Protein AF-T1CJS5-F1 (afdb_monomer_lite)

Structure (mmCIF, N/CA/C/O backbone):
data_AF-T1CJS5-F1
#
_entry.id   AF-T1CJS5-F1
#
loop_
_atom_site.group_PDB
_atom_site.id
_atom_site.type_symbol
_atom_site.label_atom_id
_atom_site.label_alt_id
_atom_site.label_comp_id
_atom_site.label_asym_id
_atom_site.label_entity_id
_atom_site.label_seq_id
_atom_site.pdbx_PDB_ins_code
_atom_site.Cartn_x
_atom_site.Cartn_y
_atom_site.Cartn_z
_atom_site.occupancy
_atom_site.B_iso_or_equiv
_atom_site.auth_seq_id
_atom_site.auth_comp_id
_atom_site.auth_asym_id
_atom_site.auth_atom_id
_atom_site.pdbx_PDB_model_num
ATOM 1 N N . ALA A 1 1 ? -8.403 -0.369 -12.639 1.00 71.25 1 ALA A N 1
ATOM 2 C CA . ALA A 1 1 ? -9.530 0.124 -11.813 1.00 71.25 1 ALA A CA 1
ATOM 3 C C . ALA A 1 1 ? -10.552 -0.977 -11.520 1.00 71.25 1 ALA A C 1
ATOM 5 O O . ALA A 1 1 ? -10.838 -1.201 -10.353 1.00 71.25 1 ALA A O 1
ATOM 6 N N . ALA A 1 2 ? -11.036 -1.711 -12.532 1.00 80.00 2 ALA A N 1
ATOM 7 C CA . ALA A 1 2 ? -12.026 -2.784 -12.356 1.00 80.00 2 ALA A CA 1
ATOM 8 C C . ALA A 1 2 ? -11.656 -3.830 -11.282 1.00 80.00 2 ALA A C 1
ATOM 10 O O . ALA A 1 2 ? -12.499 -4.186 -10.468 1.00 80.00 2 ALA A O 1
ATOM 11 N N . SER A 1 3 ? -10.389 -4.251 -11.202 1.00 78.25 3 SER A N 1
ATOM 12 C CA . SER A 1 3 ? -9.929 -5.220 -10.194 1.00 78.25 3 SER A CA 1
ATOM 13 C C . SER A 1 3 ? -10.094 -4.724 -8.750 1.00 78.25 3 SER A C 1
ATOM 15 O O . SER A 1 3 ? -10.430 -5.509 -7.875 1.00 78.25 3 SER A O 1
ATOM 17 N N . PHE A 1 4 ? -9.911 -3.422 -8.494 1.00 80.06 4 PHE A N 1
ATOM 18 C CA . PHE A 1 4 ? -10.110 -2.841 -7.159 1.00 80.06 4 PHE A CA 1
ATOM 19 C C . PHE A 1 4 ? -11.592 -2.776 -6.776 1.00 80.06 4 PHE A C 1
ATOM 21 O O . PHE A 1 4 ? -11.931 -3.028 -5.626 1.00 80.06 4 PHE A O 1
ATOM 28 N N . LEU A 1 5 ? -12.477 -2.501 -7.741 1.00 83.12 5 LEU A N 1
ATOM 29 C CA . LEU A 1 5 ? -13.925 -2.558 -7.519 1.00 83.12 5 LEU A CA 1
ATOM 30 C C . LEU A 1 5 ? -14.383 -3.991 -7.231 1.00 83.12 5 LEU A C 1
ATOM 32 O O . LEU A 1 5 ? -15.154 -4.208 -6.305 1.00 83.12 5 LEU A O 1
ATOM 36 N N . LEU A 1 6 ? -13.857 -4.976 -7.963 1.00 80.56 6 LEU A N 1
ATOM 37 C CA . LEU A 1 6 ? -14.145 -6.392 -7.715 1.00 80.56 6 LEU A CA 1
ATOM 38 C C . LEU A 1 6 ? -13.694 -6.846 -6.321 1.00 80.56 6 LEU A C 1
ATOM 40 O O . LEU A 1 6 ? -14.409 -7.609 -5.683 1.00 80.56 6 LEU A O 1
ATOM 44 N N . LEU A 1 7 ? -12.553 -6.350 -5.828 1.00 79.00 7 LEU A N 1
ATOM 45 C CA . LEU A 1 7 ? -12.116 -6.601 -4.449 1.00 79.00 7 LEU A CA 1
ATOM 46 C C . LEU A 1 7 ? -13.017 -5.915 -3.413 1.00 79.00 7 LEU A C 1
ATOM 48 O O . LEU A 1 7 ? -13.239 -6.478 -2.349 1.00 79.00 7 LEU A O 1
ATOM 52 N N . MET A 1 8 ? -13.556 -4.732 -3.716 1.00 79.44 8 MET A N 1
ATOM 53 C CA . MET A 1 8 ? -14.474 -4.017 -2.821 1.00 79.44 8 MET A CA 1
ATOM 54 C C . MET A 1 8 ? -15.852 -4.686 -2.727 1.00 79.44 8 MET A C 1
ATOM 56 O O . MET A 1 8 ? -16.474 -4.652 -1.671 1.00 79.44 8 MET A O 1
ATOM 60 N N . LEU A 1 9 ? -16.328 -5.294 -3.818 1.00 80.88 9 LEU A N 1
ATOM 61 C CA . LEU A 1 9 ? -17.581 -6.057 -3.838 1.00 80.88 9 LEU A CA 1
ATOM 62 C C . LEU A 1 9 ? -17.440 -7.465 -3.238 1.00 80.88 9 LEU A C 1
ATOM 64 O O . LEU A 1 9 ? -18.446 -8.158 -3.082 1.00 80.88 9 LEU A O 1
ATOM 68 N N . LEU A 1 10 ? -16.218 -7.913 -2.934 1.00 78.88 10 LEU A N 1
ATOM 69 C CA . LEU A 1 10 ? -15.985 -9.261 -2.442 1.00 78.88 10 LEU A CA 1
ATOM 70 C C . LEU A 1 10 ? -16.468 -9.380 -0.978 1.00 78.88 10 LEU A C 1
ATOM 72 O O . LEU A 1 10 ? -16.029 -8.602 -0.129 1.00 78.88 10 LEU A O 1
ATOM 76 N N . PRO A 1 11 ? -17.372 -10.327 -0.663 1.00 73.00 11 PRO A N 1
ATOM 77 C CA . PRO A 1 11 ? -17.876 -10.515 0.695 1.00 73.00 11 PRO A CA 1
ATOM 78 C C . PRO A 1 11 ? -16.775 -11.010 1.644 1.00 73.00 11 PRO A C 1
ATOM 80 O O . PRO A 1 11 ? -15.775 -11.568 1.207 1.00 73.00 11 PRO A O 1
ATOM 83 N N . ILE A 1 12 ? -16.971 -10.827 2.954 1.00 68.19 12 ILE A N 1
ATOM 84 C CA . ILE A 1 12 ? -15.975 -11.170 3.988 1.00 68.19 12 ILE A CA 1
ATOM 85 C C . ILE A 1 12 ? -15.644 -12.680 3.988 1.00 68.19 12 ILE A C 1
ATOM 87 O O . ILE A 1 12 ? -14.479 -13.038 4.139 1.00 68.19 12 ILE A O 1
ATOM 91 N N . ASP A 1 13 ? -16.632 -13.549 3.733 1.00 70.44 13 ASP A N 1
ATOM 92 C CA . ASP A 1 13 ? -16.462 -15.001 3.535 1.00 70.44 13 ASP A CA 1
ATOM 93 C C . ASP A 1 13 ? -16.256 -15.344 2.049 1.00 70.44 13 ASP A C 1
ATOM 95 O O . ASP A 1 13 ? -17.133 -15.889 1.373 1.00 70.44 13 ASP A O 1
ATOM 99 N N . PHE A 1 14 ? -15.104 -14.973 1.493 1.00 76.81 14 PHE A N 1
ATOM 100 C CA . PHE A 1 14 ? -14.834 -15.168 0.070 1.00 76.81 14 PHE A CA 1
ATOM 101 C C . PHE A 1 14 ? -14.158 -16.502 -0.255 1.00 76.81 14 PHE A C 1
ATOM 103 O O . PHE A 1 14 ? -13.302 -17.010 0.467 1.00 76.81 14 PHE A O 1
ATOM 110 N N . ASN A 1 15 ? -14.485 -17.038 -1.433 1.00 84.25 15 ASN A N 1
ATOM 111 C CA . ASN A 1 15 ? -13.765 -18.170 -2.002 1.00 84.25 15 ASN A CA 1
ATOM 112 C C . ASN A 1 15 ? -12.358 -17.730 -2.449 1.00 84.25 15 ASN A C 1
ATOM 114 O O . ASN A 1 15 ? -12.211 -16.818 -3.271 1.00 84.25 15 ASN A O 1
ATOM 118 N N . TYR A 1 16 ? -11.330 -18.425 -1.955 1.00 83.94 16 TYR A N 1
ATOM 119 C CA . TYR A 1 16 ? -9.926 -18.182 -2.292 1.00 83.94 16 TYR A CA 1
ATOM 120 C C . TYR A 1 16 ? -9.664 -18.148 -3.805 1.00 83.94 16 TYR A C 1
ATOM 122 O O . TYR A 1 16 ? -8.912 -17.297 -4.276 1.00 83.94 16 TYR A O 1
ATOM 130 N N . ALA A 1 17 ? -10.315 -19.016 -4.585 1.00 88.06 17 ALA A N 1
ATOM 131 C CA . ALA A 1 17 ? -10.118 -19.074 -6.033 1.00 88.06 17 ALA A CA 1
ATOM 132 C C . ALA A 1 17 ? -10.561 -17.779 -6.738 1.00 88.06 17 ALA A C 1
ATOM 134 O O . ALA A 1 17 ? -9.879 -17.306 -7.647 1.00 88.06 17 ALA A O 1
ATOM 135 N N . ALA A 1 18 ? -11.664 -17.170 -6.290 1.00 84.56 18 ALA A N 1
ATOM 136 C CA . ALA A 1 18 ? -12.147 -15.904 -6.838 1.00 84.56 18 ALA A CA 1
ATOM 137 C C . ALA A 1 18 ? -11.185 -14.754 -6.507 1.00 84.56 18 ALA A C 1
ATOM 139 O O . ALA A 1 18 ? -10.822 -13.971 -7.385 1.00 84.56 18 ALA A O 1
ATOM 140 N N . PHE A 1 19 ? -10.704 -14.695 -5.263 1.00 85.62 19 PHE A N 1
ATOM 141 C CA . PHE A 1 19 ? -9.698 -13.720 -4.842 1.00 85.62 19 PHE A CA 1
ATOM 142 C C . PHE A 1 19 ? -8.389 -13.862 -5.633 1.00 85.62 19 PHE A C 1
ATOM 144 O O . PHE A 1 19 ? -7.874 -12.879 -6.172 1.00 85.62 19 PHE A O 1
ATOM 151 N N . ALA A 1 20 ? -7.887 -15.091 -5.773 1.00 87.44 20 ALA A N 1
ATOM 152 C CA . ALA A 1 20 ? -6.685 -15.387 -6.542 1.00 87.44 20 ALA A CA 1
ATOM 153 C C . ALA A 1 20 ? -6.833 -14.988 -8.020 1.00 87.44 20 ALA A C 1
ATOM 155 O O . ALA A 1 20 ? -5.918 -14.390 -8.582 1.00 87.44 20 ALA A O 1
ATOM 156 N N . ALA A 1 21 ? -7.991 -15.242 -8.639 1.00 89.31 21 ALA A N 1
ATOM 157 C CA . ALA A 1 21 ? -8.262 -14.845 -10.020 1.00 89.31 21 ALA A CA 1
ATOM 158 C C . ALA A 1 21 ? -8.258 -13.318 -10.202 1.00 89.31 21 ALA A C 1
ATOM 160 O O . ALA A 1 21 ? -7.664 -12.808 -11.155 1.00 89.31 21 ALA A O 1
ATOM 161 N N . ILE A 1 22 ? -8.862 -12.572 -9.270 1.00 88.44 22 ILE A N 1
ATOM 162 C CA . ILE A 1 22 ? -8.868 -11.101 -9.304 1.00 88.44 22 ILE A CA 1
ATOM 163 C C . ILE A 1 22 ? -7.443 -10.551 -9.144 1.00 88.44 22 ILE A C 1
ATOM 165 O O . ILE A 1 22 ? -7.048 -9.638 -9.878 1.00 88.44 22 ILE A O 1
ATOM 169 N N . LEU A 1 23 ? -6.643 -11.123 -8.237 1.00 88.50 23 LEU A N 1
ATOM 170 C CA . LEU A 1 23 ? -5.231 -10.764 -8.080 1.00 88.50 23 LEU A CA 1
ATOM 171 C C . LEU A 1 23 ? -4.413 -11.086 -9.331 1.00 88.50 23 LEU A C 1
ATOM 173 O O . LEU A 1 23 ? -3.629 -10.244 -9.772 1.00 88.50 23 LEU A O 1
ATOM 177 N N . MET A 1 24 ? -4.624 -12.257 -9.936 1.00 90.69 24 MET A N 1
ATOM 178 C CA . MET A 1 24 ? -3.953 -12.652 -11.174 1.00 90.69 24 MET A CA 1
ATOM 179 C C . MET A 1 24 ? -4.270 -11.664 -12.298 1.00 90.69 24 MET A C 1
ATOM 181 O O . MET A 1 24 ? -3.362 -11.175 -12.966 1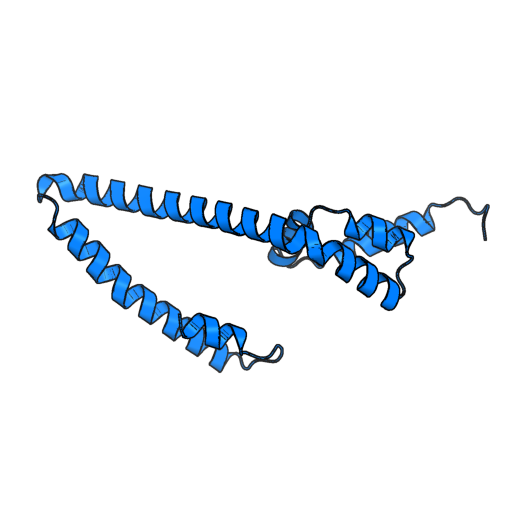.00 90.69 24 MET A O 1
ATOM 185 N N . PHE A 1 25 ? -5.543 -11.304 -12.469 1.00 90.88 25 PHE A N 1
ATOM 186 C CA . PHE A 1 25 ? -5.966 -10.324 -13.467 1.00 90.88 25 PHE A CA 1
ATOM 187 C C . PHE A 1 25 ? -5.367 -8.932 -13.209 1.00 90.88 25 PHE A C 1
ATOM 189 O O . PHE A 1 25 ? -4.927 -8.252 -14.141 1.00 90.88 25 PHE A O 1
ATOM 196 N N . SER A 1 26 ? -5.300 -8.512 -11.943 1.00 89.25 26 SER A N 1
ATOM 197 C CA . SER A 1 26 ? -4.650 -7.262 -11.536 1.00 89.25 26 SER A CA 1
ATOM 198 C C . SER A 1 26 ? -3.153 -7.259 -11.878 1.00 89.25 26 SER A C 1
ATOM 200 O O . SER A 1 26 ? -2.656 -6.306 -12.483 1.00 89.25 26 SER A O 1
ATOM 202 N N . GLY A 1 27 ? -2.450 -8.354 -11.575 1.00 88.00 27 GLY A N 1
ATOM 203 C CA . GLY A 1 27 ? -1.031 -8.531 -11.886 1.00 88.00 27 GLY A CA 1
ATOM 204 C C . GLY A 1 27 ? -0.748 -8.567 -13.388 1.00 88.00 27 GLY A C 1
ATOM 205 O O . GLY A 1 27 ? 0.155 -7.873 -13.856 1.00 88.00 27 GLY A O 1
ATOM 206 N N . LEU A 1 28 ? -1.557 -9.302 -14.158 1.00 91.00 28 LEU A N 1
ATOM 207 C CA . LEU A 1 28 ? -1.459 -9.353 -15.621 1.00 91.00 28 LEU A CA 1
ATOM 208 C C . LEU A 1 28 ? -1.650 -7.974 -16.244 1.00 91.00 28 LEU A C 1
ATOM 210 O O . LEU A 1 28 ? -0.852 -7.563 -17.085 1.00 91.00 28 LEU A O 1
ATOM 214 N N . SER A 1 29 ? -2.663 -7.237 -15.789 1.00 88.94 29 SER A N 1
ATOM 215 C CA . SER A 1 29 ? -2.912 -5.872 -16.249 1.00 88.94 29 SER A CA 1
ATOM 216 C C . SER A 1 29 ? -1.708 -4.974 -15.962 1.00 88.94 29 SER A C 1
ATOM 218 O O . SER A 1 29 ? -1.212 -4.303 -16.862 1.00 88.94 29 SER A O 1
ATOM 220 N N . MET A 1 30 ? -1.182 -4.994 -14.732 1.00 87.81 30 MET A N 1
ATOM 221 C CA . MET A 1 30 ? -0.007 -4.196 -14.369 1.00 87.81 30 MET A CA 1
ATOM 222 C C . MET A 1 30 ? 1.214 -4.553 -15.234 1.00 87.81 30 MET A C 1
ATOM 224 O O . MET A 1 30 ? 1.878 -3.654 -15.747 1.00 87.81 30 MET A O 1
ATOM 228 N N . GLY A 1 31 ? 1.492 -5.844 -15.438 1.00 86.25 31 GLY A N 1
ATOM 229 C CA . GLY A 1 31 ? 2.614 -6.313 -16.255 1.00 86.25 31 GLY A CA 1
ATOM 230 C C . GLY A 1 31 ? 2.500 -5.905 -17.726 1.00 86.25 31 GLY A C 1
ATOM 231 O O . GLY A 1 31 ? 3.481 -5.432 -18.307 1.00 86.25 31 GLY A O 1
ATOM 232 N N . ALA A 1 32 ? 1.296 -6.012 -18.295 1.00 90.56 32 ALA A N 1
ATOM 233 C CA . ALA A 1 32 ? 1.014 -5.668 -19.687 1.00 90.56 32 ALA A CA 1
ATOM 234 C C . ALA A 1 32 ? 1.292 -4.191 -20.008 1.00 90.56 32 ALA A C 1
ATOM 236 O O . ALA A 1 32 ? 1.735 -3.889 -21.111 1.00 90.56 32 ALA A O 1
ATOM 237 N N . PHE A 1 33 ? 1.098 -3.278 -19.052 1.00 85.75 33 PHE A N 1
ATOM 238 C CA . PHE A 1 33 ? 1.425 -1.857 -19.229 1.00 85.75 33 PHE A CA 1
ATOM 239 C C . PHE A 1 33 ? 2.845 -1.498 -18.766 1.00 85.75 33 PHE A C 1
ATOM 241 O O . PHE A 1 33 ? 3.481 -0.620 -19.349 1.00 85.75 33 PHE A O 1
ATOM 248 N N . ALA A 1 34 ? 3.383 -2.173 -17.746 1.00 84.50 34 ALA A N 1
ATOM 249 C CA . ALA A 1 34 ? 4.700 -1.853 -17.194 1.00 84.50 34 ALA A CA 1
ATOM 250 C C . ALA A 1 34 ? 5.848 -2.147 -18.174 1.00 84.50 34 ALA A C 1
ATOM 252 O O . ALA A 1 34 ? 6.776 -1.342 -18.287 1.00 84.50 34 ALA A O 1
ATOM 253 N N . ALA A 1 35 ? 5.791 -3.276 -18.889 1.00 85.19 35 ALA A N 1
ATOM 254 C CA . ALA A 1 35 ? 6.824 -3.671 -19.847 1.00 85.19 35 ALA A CA 1
ATOM 255 C C . ALA A 1 35 ? 6.967 -2.688 -21.032 1.00 85.19 35 ALA A C 1
ATOM 257 O O . ALA A 1 35 ? 8.070 -2.162 -21.220 1.00 85.19 35 ALA A O 1
ATOM 258 N N . PRO A 1 36 ? 5.902 -2.358 -21.794 1.00 85.94 36 PRO A N 1
ATOM 259 C CA . PRO A 1 36 ? 6.004 -1.402 -22.895 1.00 85.94 36 PRO A CA 1
ATOM 260 C C . PRO A 1 36 ? 6.314 0.019 -22.415 1.00 85.94 36 PRO A C 1
ATOM 262 O O . PRO A 1 36 ? 7.107 0.694 -23.063 1.00 85.94 36 PRO A O 1
ATOM 265 N N . ASN A 1 37 ? 5.796 0.463 -21.260 1.00 87.62 37 ASN A N 1
ATOM 266 C CA . ASN A 1 37 ? 6.132 1.788 -20.721 1.00 87.62 37 ASN A CA 1
ATOM 267 C C . ASN A 1 37 ? 7.628 1.916 -20.416 1.00 87.62 37 ASN A C 1
ATOM 269 O O . ASN A 1 37 ? 8.257 2.906 -20.791 1.00 87.62 37 ASN A O 1
ATOM 273 N N . ARG A 1 38 ? 8.232 0.906 -19.777 1.00 83.62 38 ARG A N 1
ATOM 274 C CA . ARG A 1 38 ? 9.682 0.909 -19.530 1.00 83.62 38 ARG A CA 1
ATOM 275 C C . ARG A 1 38 ? 10.476 0.822 -20.832 1.00 83.62 38 ARG A C 1
ATOM 277 O O . ARG A 1 38 ? 11.453 1.553 -20.982 1.00 83.62 38 ARG A O 1
ATOM 284 N N . ALA A 1 39 ? 10.050 -0.017 -21.777 1.00 84.81 39 ALA A N 1
ATOM 285 C CA . ALA A 1 39 ? 10.705 -0.143 -23.077 1.00 84.81 39 ALA A CA 1
ATOM 286 C C . ALA A 1 39 ? 10.658 1.167 -23.880 1.00 84.81 39 ALA A C 1
ATOM 288 O O . ALA A 1 39 ? 11.669 1.564 -24.451 1.00 84.81 39 ALA A O 1
ATOM 289 N N . ALA A 1 40 ? 9.530 1.879 -23.875 1.00 85.00 40 ALA A N 1
ATOM 290 C CA . ALA A 1 40 ? 9.378 3.172 -24.539 1.00 85.00 40 ALA A CA 1
ATOM 291 C C . ALA A 1 40 ? 10.343 4.224 -23.970 1.00 85.00 40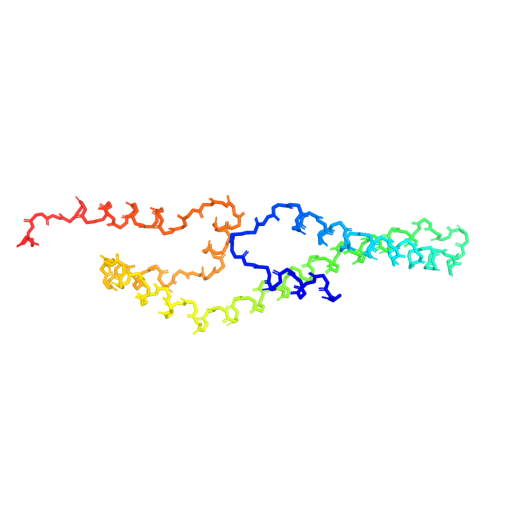 ALA A C 1
ATOM 293 O O . ALA A 1 40 ? 11.071 4.867 -24.727 1.00 85.00 40 ALA A O 1
ATOM 294 N N . VAL A 1 41 ? 10.427 4.339 -22.638 1.00 83.94 41 VAL A N 1
ATOM 295 C CA . VAL A 1 41 ? 11.362 5.265 -21.974 1.00 83.94 41 VAL A CA 1
ATOM 296 C C . VAL A 1 41 ? 12.813 4.904 -22.310 1.00 83.94 41 VAL A C 1
ATOM 298 O O . VAL A 1 41 ? 13.608 5.779 -22.640 1.00 83.94 41 VAL A O 1
ATOM 301 N N . MET A 1 42 ? 13.173 3.619 -22.313 1.00 86.81 42 MET A N 1
ATOM 302 C CA . MET A 1 42 ? 14.538 3.192 -22.659 1.00 86.81 42 MET A CA 1
ATOM 303 C C . MET A 1 42 ? 14.874 3.377 -24.145 1.00 86.81 42 MET A C 1
ATOM 305 O O . MET A 1 42 ? 16.018 3.682 -24.482 1.00 86.81 42 MET A O 1
ATOM 309 N N . ASN A 1 43 ? 13.892 3.239 -25.036 1.00 86.44 43 ASN A N 1
ATOM 310 C CA . ASN A 1 43 ? 14.070 3.481 -26.467 1.00 86.44 43 ASN A CA 1
ATOM 311 C C . ASN A 1 43 ? 14.198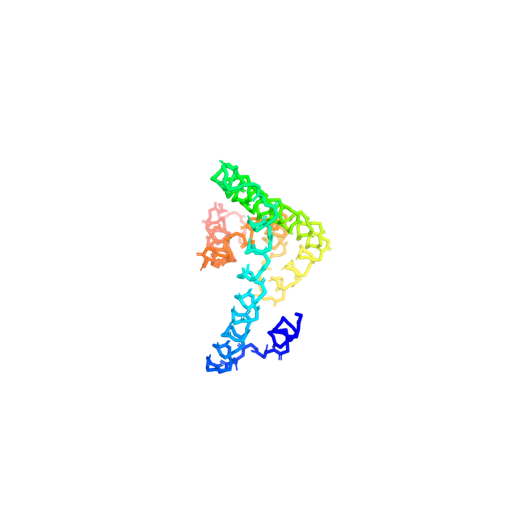 4.972 -26.804 1.00 86.44 43 ASN A C 1
ATOM 313 O O . ASN A 1 43 ? 14.862 5.297 -27.784 1.00 86.44 43 ASN A O 1
ATOM 317 N N . SER A 1 44 ? 13.643 5.873 -25.984 1.00 84.19 44 SER A N 1
ATOM 318 C CA . SER A 1 44 ? 13.844 7.326 -26.134 1.00 84.19 44 SER A CA 1
ATOM 319 C C . SER A 1 44 ? 15.238 7.826 -25.727 1.00 84.19 44 SER A C 1
ATOM 321 O O . SER A 1 44 ? 15.591 8.963 -26.031 1.00 84.19 44 SER A O 1
ATOM 323 N N . LEU A 1 45 ? 16.043 6.993 -25.059 1.00 85.12 45 LEU A N 1
ATOM 324 C CA . LEU A 1 45 ? 17.387 7.351 -24.612 1.00 85.12 45 LEU A CA 1
ATOM 325 C C . LEU A 1 45 ? 18.451 6.947 -25.651 1.00 85.12 45 LEU A C 1
ATOM 327 O O . LEU A 1 45 ? 18.383 5.835 -26.198 1.00 85.12 45 LEU A O 1
ATOM 331 N N . PRO A 1 46 ? 19.485 7.785 -25.877 1.00 84.00 46 PRO A N 1
ATOM 332 C CA . PRO A 1 46 ? 20.670 7.395 -26.636 1.00 84.00 46 PRO A CA 1
ATOM 333 C C . PRO A 1 46 ? 21.282 6.114 -26.062 1.00 84.00 46 PRO A C 1
ATOM 335 O O . PRO A 1 46 ? 21.320 5.935 -24.846 1.00 84.00 46 PRO A O 1
ATOM 338 N N . ALA A 1 47 ? 21.804 5.226 -26.916 1.00 79.69 47 ALA A N 1
ATOM 339 C CA . ALA A 1 47 ? 22.295 3.909 -26.490 1.00 79.69 47 ALA A CA 1
ATOM 340 C C . ALA A 1 47 ? 23.341 3.979 -25.357 1.00 79.69 47 ALA A C 1
ATOM 342 O O . ALA A 1 47 ? 23.326 3.141 -24.459 1.00 79.69 47 ALA A O 1
ATOM 343 N N . ARG A 1 48 ? 24.186 5.019 -25.371 1.00 82.81 48 ARG A N 1
ATOM 344 C CA . ARG A 1 48 ? 25.208 5.292 -24.346 1.00 82.81 48 ARG A CA 1
ATOM 345 C C . ARG A 1 48 ? 24.640 5.685 -22.974 1.00 82.81 48 ARG A C 1
ATOM 347 O O . ARG A 1 48 ? 25.288 5.432 -21.967 1.00 82.81 48 ARG A O 1
ATOM 354 N N . ASP A 1 49 ? 23.424 6.229 -22.925 1.00 84.31 49 ASP A N 1
ATOM 355 C CA . ASP A 1 49 ? 22.812 6.786 -21.710 1.00 84.31 49 ASP A CA 1
ATOM 356 C C . ASP A 1 49 ? 21.736 5.863 -21.108 1.00 84.31 49 ASP A C 1
ATOM 358 O O . ASP A 1 49 ? 21.184 6.151 -20.046 1.00 84.31 49 ASP A O 1
ATOM 362 N N . ARG A 1 50 ? 21.444 4.714 -21.739 1.00 84.69 50 ARG A N 1
ATOM 363 C CA . ARG A 1 50 ? 20.424 3.756 -21.264 1.00 84.69 50 ARG A CA 1
ATOM 364 C C . ARG A 1 50 ? 20.728 3.185 -19.878 1.00 84.69 50 ARG A C 1
ATOM 366 O O . ARG A 1 50 ? 19.798 2.951 -19.112 1.00 84.69 50 ARG A O 1
ATOM 373 N N . GLY A 1 51 ? 22.005 3.006 -19.530 1.00 82.25 51 GLY A N 1
ATOM 374 C CA . GLY A 1 51 ? 22.413 2.571 -18.189 1.00 82.25 51 GLY A CA 1
ATOM 375 C C . GLY A 1 51 ? 22.063 3.603 -17.112 1.00 82.25 51 GLY A C 1
ATOM 376 O O . GLY A 1 51 ? 21.423 3.272 -16.113 1.00 82.25 51 GLY A O 1
ATOM 377 N N . ALA A 1 52 ? 22.392 4.875 -17.356 1.00 84.56 52 ALA A N 1
ATOM 378 C CA . ALA A 1 52 ? 22.039 5.981 -16.465 1.00 84.56 52 ALA A CA 1
ATOM 379 C C . ALA A 1 52 ? 20.517 6.207 -16.411 1.00 84.56 52 ALA A C 1
ATOM 381 O O . ALA A 1 52 ? 19.951 6.393 -15.335 1.00 84.56 52 ALA A O 1
ATOM 382 N N . GLY A 1 53 ? 19.833 6.119 -17.553 1.00 82.81 53 GLY A N 1
ATOM 383 C CA . GLY A 1 53 ? 18.378 6.232 -17.646 1.00 82.81 53 GLY A CA 1
ATOM 384 C C . GLY A 1 53 ? 17.625 5.118 -16.918 1.00 82.81 53 GLY A C 1
ATOM 385 O O . GLY A 1 53 ? 16.625 5.392 -16.255 1.00 82.81 53 GLY A O 1
ATOM 386 N N . GLY A 1 54 ? 18.110 3.875 -16.978 1.00 85.06 54 GLY A N 1
ATOM 387 C CA . GLY A 1 54 ? 17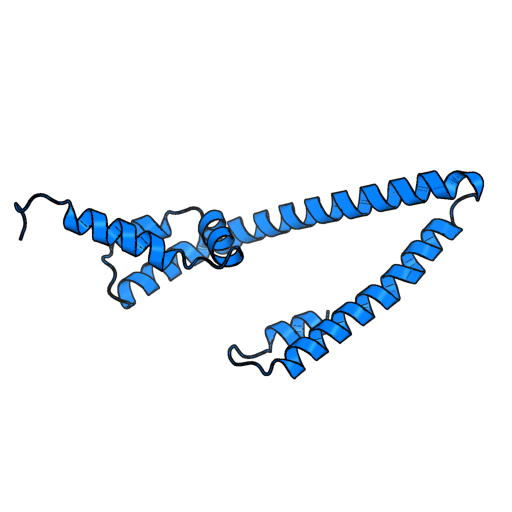.558 2.757 -16.208 1.00 85.06 54 GLY A CA 1
ATOM 388 C C . GLY A 1 54 ? 17.717 2.954 -14.697 1.00 85.06 54 GLY A C 1
ATOM 389 O O . GLY A 1 54 ? 16.775 2.713 -13.935 1.00 85.06 54 GLY A O 1
ATOM 390 N N . GLY A 1 55 ? 18.875 3.473 -14.275 1.00 85.69 55 GLY A N 1
ATOM 391 C CA . GLY A 1 55 ? 19.131 3.878 -12.892 1.00 85.69 55 GLY A CA 1
ATOM 392 C C . GLY A 1 55 ? 18.175 4.977 -12.426 1.00 85.69 55 GLY A C 1
ATOM 393 O O . GLY A 1 55 ? 17.489 4.805 -11.420 1.00 85.69 55 GLY A O 1
ATOM 394 N N . MET A 1 56 ? 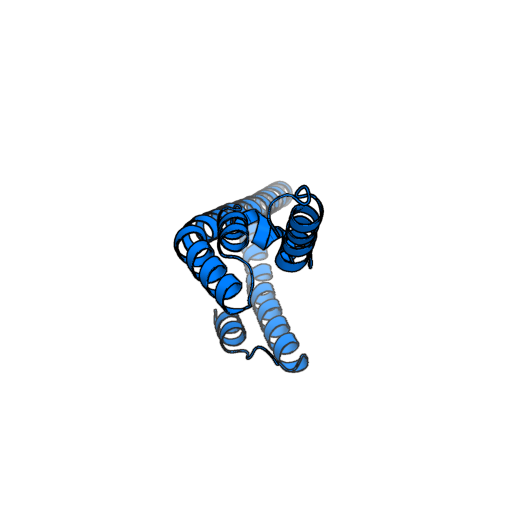18.038 6.060 -13.199 1.00 88.56 56 MET A N 1
ATOM 395 C CA . MET A 1 56 ? 17.102 7.151 -12.898 1.00 88.56 56 MET A CA 1
ATOM 396 C C . MET A 1 56 ? 15.656 6.658 -12.806 1.00 88.56 56 MET A C 1
ATOM 398 O O . MET A 1 56 ? 14.961 6.978 -11.845 1.00 88.56 56 MET A O 1
ATOM 402 N N . ASN A 1 57 ? 15.206 5.830 -13.752 1.00 86.94 57 ASN A N 1
ATOM 403 C CA . ASN A 1 57 ? 13.857 5.263 -13.740 1.00 86.94 57 ASN A CA 1
ATOM 404 C C . ASN A 1 57 ? 13.608 4.406 -12.483 1.00 86.94 57 ASN A C 1
ATOM 406 O O . ASN A 1 57 ? 12.551 4.496 -11.860 1.00 86.94 57 ASN A O 1
ATOM 410 N N . SER A 1 58 ? 14.604 3.627 -12.056 1.00 87.50 58 SER A N 1
ATOM 411 C CA . SER A 1 58 ? 14.520 2.843 -10.819 1.00 87.50 58 SER A CA 1
ATOM 412 C C . SER A 1 58 ? 14.447 3.739 -9.582 1.00 87.50 58 SER A C 1
ATOM 414 O O . SER A 1 58 ? 13.600 3.516 -8.718 1.00 87.50 58 SER A O 1
ATOM 416 N N . THR A 1 59 ? 15.268 4.786 -9.499 1.00 89.94 59 THR A N 1
ATOM 417 C CA . THR A 1 59 ? 15.213 5.756 -8.394 1.00 89.94 59 THR A CA 1
ATOM 418 C C . THR A 1 59 ? 13.858 6.455 -8.334 1.00 89.94 59 THR A C 1
ATOM 420 O O . THR A 1 59 ? 13.264 6.539 -7.262 1.00 89.94 59 THR A O 1
ATOM 423 N N . PHE A 1 60 ? 13.319 6.896 -9.475 1.00 89.31 60 PHE A N 1
ATOM 424 C CA . PHE A 1 60 ? 11.991 7.506 -9.539 1.00 89.31 60 PHE A CA 1
ATOM 425 C C . PHE A 1 60 ? 10.890 6.546 -9.089 1.00 89.31 60 PHE A C 1
ATOM 427 O O . PHE A 1 60 ? 10.040 6.948 -8.302 1.00 89.31 60 PHE A O 1
ATOM 434 N N . GLN A 1 61 ? 10.911 5.284 -9.527 1.00 90.06 61 GLN A N 1
ATOM 435 C CA . GLN A 1 61 ? 9.915 4.291 -9.111 1.00 90.06 61 GLN A CA 1
ATOM 436 C C . GLN A 1 61 ? 9.968 4.012 -7.603 1.00 90.06 61 GLN A C 1
ATOM 438 O O . GLN A 1 61 ? 8.926 4.028 -6.951 1.00 90.06 61 GLN A O 1
ATOM 443 N N . ASN A 1 62 ? 11.162 3.805 -7.038 1.00 90.69 62 ASN A N 1
ATOM 444 C CA . ASN A 1 62 ? 11.319 3.560 -5.601 1.00 90.69 62 ASN A CA 1
ATOM 445 C C . ASN A 1 62 ? 10.882 4.780 -4.774 1.00 90.69 62 ASN A C 1
ATOM 447 O O . ASN A 1 62 ? 10.098 4.648 -3.836 1.00 90.69 62 ASN A O 1
ATOM 451 N N . SER A 1 63 ? 11.312 5.984 -5.159 1.00 93.31 63 SER A N 1
ATOM 452 C CA . SER A 1 63 ? 10.917 7.222 -4.477 1.00 93.31 63 SER A CA 1
ATOM 453 C C . SER A 1 63 ? 9.419 7.500 -4.600 1.00 93.31 63 SER A C 1
ATOM 455 O O . SER A 1 63 ? 8.784 7.879 -3.619 1.00 93.31 63 SER A O 1
ATOM 457 N N . ALA A 1 64 ? 8.824 7.270 -5.774 1.00 90.50 64 ALA A N 1
ATOM 458 C CA . ALA A 1 64 ? 7.387 7.421 -5.985 1.00 90.50 64 ALA A CA 1
ATOM 459 C C . ALA A 1 64 ? 6.579 6.416 -5.154 1.00 90.50 64 ALA A C 1
ATOM 461 O O . ALA A 1 64 ? 5.526 6.771 -4.626 1.00 90.50 64 ALA A O 1
ATOM 462 N N . GLN A 1 65 ? 7.074 5.186 -4.985 1.00 89.94 65 GLN A N 1
ATOM 463 C CA . GLN A 1 65 ? 6.444 4.194 -4.116 1.00 89.94 65 GLN A CA 1
ATOM 464 C C . GLN A 1 65 ? 6.450 4.657 -2.655 1.00 89.94 65 GLN A C 1
ATOM 466 O O . GLN A 1 65 ? 5.402 4.650 -2.010 1.00 89.94 65 GLN A O 1
ATOM 471 N N . VAL A 1 66 ? 7.594 5.124 -2.148 1.00 90.50 66 VAL A N 1
ATOM 472 C CA . VAL A 1 66 ? 7.705 5.661 -0.781 1.00 90.50 66 VAL A CA 1
ATOM 473 C C . VAL A 1 66 ? 6.809 6.888 -0.594 1.00 90.50 66 VAL A C 1
ATOM 475 O O . VAL A 1 66 ? 6.086 6.978 0.398 1.00 90.50 66 VAL A O 1
ATOM 478 N N . LEU A 1 67 ? 6.785 7.803 -1.566 1.00 93.38 67 LEU A N 1
ATOM 479 C CA . LEU A 1 67 ? 5.902 8.969 -1.548 1.00 93.38 67 LEU A CA 1
ATOM 480 C C . LEU A 1 67 ? 4.422 8.557 -1.510 1.00 93.38 67 LEU A C 1
ATOM 482 O O . LEU A 1 67 ? 3.657 9.094 -0.712 1.00 93.38 67 LEU A O 1
ATOM 486 N N . SER A 1 68 ? 4.022 7.577 -2.325 1.00 90.06 68 SER A N 1
ATOM 487 C CA . SER A 1 68 ? 2.656 7.044 -2.339 1.00 90.06 68 SER A CA 1
ATOM 488 C C . SER A 1 68 ? 2.271 6.442 -0.992 1.00 90.06 68 SER A C 1
ATOM 490 O O . SER A 1 68 ? 1.146 6.648 -0.539 1.00 90.06 68 SER A O 1
ATOM 492 N N . ILE A 1 69 ? 3.190 5.723 -0.342 1.00 86.75 69 ILE A N 1
ATOM 493 C CA . ILE A 1 69 ? 2.989 5.195 1.011 1.00 86.75 69 ILE A CA 1
ATOM 494 C C . ILE A 1 69 ? 2.769 6.357 1.991 1.00 86.75 69 ILE A C 1
ATOM 496 O O . ILE A 1 69 ? 1.803 6.339 2.752 1.00 86.75 69 ILE A O 1
ATOM 500 N N . GLY A 1 70 ? 3.597 7.404 1.933 1.00 85.50 70 GLY A N 1
ATOM 501 C CA . GLY A 1 70 ? 3.462 8.591 2.784 1.00 85.50 70 GLY A CA 1
ATOM 502 C C . GLY A 1 70 ? 2.124 9.320 2.615 1.00 85.50 70 GLY A C 1
ATOM 503 O O . GLY A 1 70 ? 1.460 9.636 3.605 1.00 85.50 70 GLY A O 1
ATOM 504 N N . ILE A 1 71 ? 1.683 9.535 1.372 1.00 89.25 71 ILE A N 1
ATOM 505 C CA . ILE A 1 71 ? 0.381 10.151 1.069 1.00 89.25 71 ILE A CA 1
ATOM 506 C C . ILE A 1 71 ? -0.761 9.261 1.565 1.00 89.25 71 ILE A C 1
ATOM 508 O O . ILE A 1 71 ? -1.680 9.754 2.218 1.00 89.25 71 ILE A O 1
ATOM 512 N N . PHE A 1 72 ? -0.694 7.953 1.306 1.00 85.38 72 PHE A N 1
ATOM 513 C CA . PHE A 1 72 ? -1.707 6.998 1.749 1.00 85.38 72 PHE A CA 1
ATOM 514 C C . PHE A 1 72 ? -1.86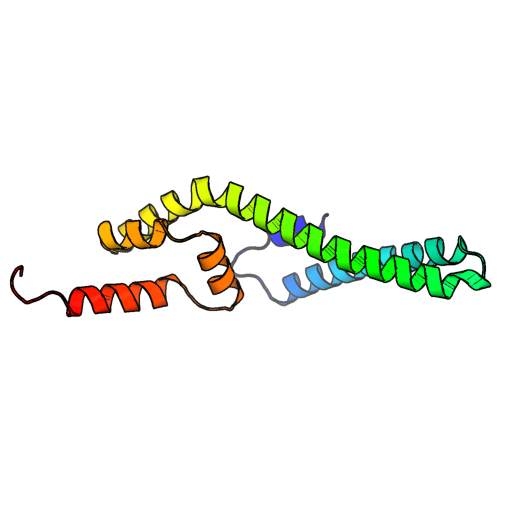3 7.005 3.273 1.00 85.38 72 PHE A C 1
ATOM 516 O O . PHE A 1 72 ? -2.975 7.171 3.772 1.00 85.38 72 PHE A O 1
ATOM 523 N N . PHE A 1 73 ? -0.759 6.910 4.021 1.00 81.00 73 PHE A N 1
ATOM 524 C CA . PHE A 1 73 ? -0.791 6.992 5.482 1.00 81.00 73 PHE A CA 1
ATOM 525 C C . PHE A 1 73 ? -1.334 8.336 5.971 1.00 81.00 73 PHE A C 1
ATOM 527 O O . PHE A 1 73 ? -2.128 8.359 6.907 1.00 81.00 73 PHE A O 1
ATOM 534 N N . THR A 1 74 ? -0.965 9.445 5.328 1.00 84.38 74 THR A N 1
ATOM 535 C CA . THR A 1 74 ? -1.467 10.780 5.689 1.00 84.38 74 THR A CA 1
ATOM 536 C C . THR A 1 74 ? -2.984 10.872 5.518 1.00 84.38 74 THR A C 1
ATOM 538 O O . THR A 1 74 ? -3.690 11.246 6.455 1.00 84.38 74 THR A O 1
ATOM 541 N N . LEU A 1 75 ? -3.506 10.464 4.357 1.00 84.69 75 LEU A N 1
ATOM 542 C CA . LEU A 1 75 ? -4.946 10.443 4.083 1.00 84.69 75 LEU A CA 1
ATOM 543 C C . LEU A 1 75 ? -5.689 9.493 5.024 1.00 84.69 75 LEU A C 1
ATOM 545 O O . LEU A 1 75 ? -6.765 9.826 5.511 1.00 84.69 75 LEU A O 1
ATOM 549 N N . MET A 1 76 ? -5.103 8.335 5.319 1.00 78.94 76 MET A N 1
ATOM 550 C CA . MET A 1 76 ? -5.659 7.359 6.247 1.00 78.94 76 MET A CA 1
ATOM 551 C C . MET A 1 76 ? -5.733 7.910 7.678 1.00 78.94 76 MET A C 1
ATOM 553 O O . MET A 1 76 ? -6.762 7.754 8.326 1.00 78.94 76 MET A O 1
ATOM 557 N N . ILE A 1 77 ? -4.689 8.583 8.175 1.00 74.75 77 ILE A N 1
ATOM 558 C CA . ILE A 1 77 ? -4.678 9.198 9.514 1.00 74.75 77 ILE A CA 1
ATOM 559 C C . ILE A 1 77 ? -5.743 10.293 9.604 1.00 74.75 77 ILE A C 1
ATOM 561 O O . ILE A 1 77 ? -6.540 10.296 10.542 1.00 74.75 77 ILE A O 1
ATOM 565 N N . ILE A 1 78 ? -5.794 11.197 8.625 1.00 77.44 78 ILE A N 1
ATOM 566 C CA . ILE A 1 78 ? -6.775 12.290 8.600 1.00 77.44 78 ILE A CA 1
ATOM 567 C C . ILE A 1 78 ? -8.200 11.726 8.481 1.00 77.44 78 ILE A C 1
ATOM 569 O O . ILE A 1 78 ? -9.072 12.087 9.268 1.00 77.44 78 ILE A O 1
ATOM 573 N N . GLY A 1 79 ? -8.432 10.787 7.563 1.00 73.50 79 GLY A N 1
ATOM 574 C CA . GLY A 1 79 ? -9.744 10.181 7.332 1.00 73.50 79 GLY A CA 1
ATOM 575 C C . GLY A 1 79 ? -10.250 9.334 8.503 1.00 73.50 79 GLY A C 1
ATOM 576 O O . GLY A 1 79 ? -11.411 9.450 8.886 1.00 73.50 79 GLY A O 1
ATOM 577 N N . LEU A 1 80 ? -9.389 8.519 9.119 1.00 67.06 80 LEU A N 1
ATOM 578 C CA . LEU A 1 80 ? -9.783 7.635 10.222 1.00 67.06 80 LEU A CA 1
ATOM 579 C C . LEU A 1 80 ? -9.815 8.336 11.576 1.00 67.06 80 LEU A C 1
ATOM 581 O O . LEU A 1 80 ? -10.639 7.971 12.402 1.00 67.06 80 LEU A O 1
ATOM 585 N N . SER A 1 81 ? -8.972 9.339 11.836 1.00 65.06 81 SER A N 1
ATOM 586 C CA . SER A 1 81 ? -8.996 10.053 13.127 1.00 65.06 81 SER A CA 1
ATOM 587 C C . SER A 1 81 ? -10.353 10.696 13.436 1.00 65.06 81 SER A C 1
ATOM 589 O O . SER A 1 81 ? -10.723 10.807 14.601 1.00 65.06 81 SER A O 1
ATOM 591 N N . THR A 1 82 ? -11.124 11.055 12.407 1.00 63.44 82 THR A N 1
ATOM 592 C CA . THR A 1 82 ? -12.448 11.675 12.568 1.00 63.44 82 THR A CA 1
ATOM 593 C C . THR A 1 82 ? -13.568 10.677 12.880 1.00 63.44 82 THR A C 1
ATOM 595 O O . THR A 1 82 ? -14.562 11.047 13.499 1.00 63.44 82 THR A O 1
ATOM 598 N N . THR A 1 83 ? -13.422 9.409 12.484 1.00 63.09 83 THR A N 1
ATOM 599 C CA . THR A 1 83 ? -14.500 8.402 12.531 1.00 63.09 83 THR A CA 1
ATOM 600 C C . THR A 1 83 ? -14.162 7.203 13.413 1.00 63.09 83 THR A C 1
ATOM 602 O O . THR A 1 83 ? -15.000 6.750 14.191 1.00 63.09 83 THR A O 1
ATOM 605 N N . LEU A 1 84 ? -12.918 6.725 13.372 1.00 62.38 84 LEU A N 1
ATOM 606 C CA . LEU A 1 84 ? -12.475 5.512 14.053 1.00 62.38 84 LEU A CA 1
ATOM 607 C C . LEU A 1 84 ? -12.569 5.629 15.575 1.00 62.38 84 LEU A C 1
ATOM 609 O O . LEU A 1 84 ? -13.085 4.716 16.207 1.00 62.38 84 LEU A O 1
ATOM 613 N N . SER A 1 85 ? -12.112 6.731 16.177 1.00 64.62 85 SER A N 1
ATOM 614 C CA . SER A 1 85 ? -12.136 6.883 17.639 1.00 64.62 85 SER A CA 1
ATOM 615 C C . SER A 1 85 ? -13.560 6.805 18.195 1.00 64.62 85 SER A C 1
ATOM 617 O O . SER A 1 85 ? -13.794 6.113 19.184 1.00 64.62 85 SER A O 1
ATOM 619 N N . THR A 1 86 ? -14.528 7.439 17.532 1.00 63.94 86 THR A N 1
ATOM 620 C CA . THR A 1 86 ? -15.934 7.440 17.963 1.00 63.94 86 THR A CA 1
ATOM 621 C C . THR A 1 86 ? -16.580 6.066 17.782 1.00 63.94 86 THR A C 1
ATOM 623 O O . THR A 1 86 ? -17.183 5.545 18.722 1.00 63.94 86 THR A O 1
ATOM 626 N N . THR A 1 87 ? -16.412 5.434 16.615 1.00 66.62 87 THR A N 1
ATOM 627 C CA . THR A 1 87 ? -16.982 4.106 16.333 1.00 66.62 87 THR A CA 1
ATOM 628 C C . THR A 1 87 ? -16.350 3.016 17.199 1.00 66.62 87 THR A C 1
ATOM 630 O O . THR A 1 87 ? -17.046 2.123 17.678 1.00 66.62 87 THR A O 1
ATOM 633 N N . LEU A 1 88 ? -15.045 3.102 17.464 1.00 66.94 88 LEU A N 1
ATOM 634 C CA . LEU A 1 88 ? -14.321 2.133 18.282 1.00 66.94 88 LEU A CA 1
ATOM 635 C C . LEU A 1 88 ? -14.704 2.241 19.763 1.00 66.94 88 LEU A C 1
ATOM 637 O O . LEU A 1 88 ? -14.903 1.219 20.414 1.00 66.94 88 LEU A O 1
ATOM 641 N N . VAL A 1 89 ? -14.886 3.457 20.290 1.00 65.81 89 VAL A N 1
ATOM 642 C CA . VAL A 1 89 ? -15.402 3.660 21.655 1.00 65.81 89 VAL A CA 1
ATOM 643 C C . VAL A 1 89 ? -16.822 3.108 21.787 1.00 65.81 89 VAL A C 1
ATOM 645 O O . VAL A 1 89 ? -17.097 2.380 22.739 1.00 65.81 89 VAL A O 1
ATOM 648 N N . GLN A 1 90 ? -17.714 3.406 20.835 1.00 67.31 90 GLN A N 1
ATOM 649 C CA . GLN A 1 90 ? -19.094 2.907 20.865 1.00 67.31 90 GLN A CA 1
ATOM 650 C C . GLN A 1 90 ? -19.163 1.379 20.755 1.00 67.31 90 GLN A C 1
ATOM 652 O O . GLN A 1 90 ? -19.850 0.748 21.557 1.00 67.31 90 GLN A O 1
ATOM 657 N N . GLY A 1 91 ? -18.408 0.775 19.833 1.00 63.81 91 GLY A N 1
ATOM 658 C CA . GLY A 1 91 ? -18.359 -0.680 19.671 1.00 63.81 91 GLY A CA 1
ATOM 659 C C . GLY A 1 91 ? -17.797 -1.396 20.902 1.00 63.81 91 GLY A C 1
ATOM 660 O O . GLY A 1 91 ? -18.366 -2.385 21.355 1.00 63.81 91 GLY A O 1
ATOM 661 N N . LEU A 1 92 ? -16.725 -0.876 21.511 1.00 67.62 92 LEU A N 1
ATOM 662 C CA . LEU A 1 92 ? -16.148 -1.464 22.727 1.00 67.62 92 LEU A CA 1
ATOM 663 C C . LEU A 1 92 ? -17.117 -1.406 23.916 1.00 67.62 92 LEU A C 1
ATOM 665 O O . LEU A 1 92 ? -17.227 -2.383 24.655 1.00 67.62 92 LEU A O 1
ATOM 669 N N . VAL A 1 93 ? -17.845 -0.297 24.082 1.00 71.00 93 VAL A N 1
ATOM 670 C CA . VAL A 1 93 ? -18.863 -0.163 25.139 1.00 71.00 93 VAL A CA 1
ATOM 671 C C . VAL A 1 93 ? -20.028 -1.127 24.908 1.00 71.00 93 VAL A C 1
ATOM 673 O O . VAL A 1 93 ? -20.470 -1.780 25.851 1.00 71.00 93 VAL A O 1
ATOM 676 N N . GLN A 1 94 ? -20.490 -1.279 23.663 1.00 70.56 94 GLN A N 1
ATOM 677 C CA . GLN A 1 94 ? -21.547 -2.240 23.324 1.00 70.56 94 GLN A CA 1
ATOM 678 C C . GLN A 1 94 ? -21.124 -3.699 23.543 1.00 70.56 94 GLN A C 1
ATOM 680 O O . GLN A 1 94 ? -21.952 -4.525 23.918 1.00 70.56 94 GLN A O 1
ATOM 685 N N . HIS A 1 95 ? -19.838 -4.013 23.382 1.00 63.75 95 HIS A N 1
ATOM 686 C CA . HIS A 1 95 ? -19.280 -5.340 23.653 1.00 63.75 95 HIS A CA 1
ATOM 687 C C . HIS A 1 95 ? -18.801 -5.537 25.107 1.00 63.75 95 HIS A C 1
ATOM 689 O O . HIS A 1 95 ? -18.079 -6.492 25.393 1.00 63.75 95 HIS A O 1
ATOM 695 N N . GLY A 1 96 ? -19.218 -4.671 26.041 1.00 62.22 96 GLY A N 1
ATOM 696 C CA . GLY A 1 96 ? -19.040 -4.878 27.484 1.00 62.22 96 GLY A CA 1
ATOM 697 C C . GLY A 1 96 ? -17.730 -4.350 28.080 1.00 62.22 96 GLY A C 1
ATOM 698 O O . GLY A 1 96 ? -17.417 -4.652 29.231 1.00 62.22 96 GLY A O 1
ATOM 699 N N . VAL A 1 97 ? -16.953 -3.552 27.341 1.00 63.19 97 VAL A N 1
ATOM 700 C CA . VAL A 1 97 ? -15.742 -2.892 27.858 1.00 63.19 97 VAL A CA 1
ATOM 701 C C . VAL A 1 97 ? -16.127 -1.605 28.592 1.00 63.19 97 VAL A C 1
ATOM 703 O O . VAL A 1 97 ? -16.942 -0.822 28.107 1.00 63.19 97 VAL A O 1
ATOM 706 N N . SER A 1 98 ? -15.529 -1.350 29.762 1.00 66.31 98 SER A N 1
ATOM 707 C CA . SER A 1 98 ? -15.832 -0.144 30.544 1.00 66.31 98 SER A CA 1
ATOM 708 C C . SER A 1 98 ? -15.572 1.137 29.738 1.00 66.31 98 SER A C 1
ATOM 710 O O . SER A 1 98 ? -14.578 1.255 29.018 1.00 66.31 98 SER A O 1
ATOM 712 N N . ALA A 1 99 ? -16.444 2.139 29.882 1.00 63.34 99 ALA A N 1
ATOM 713 C CA . ALA A 1 99 ? -16.353 3.401 29.139 1.00 63.34 99 ALA A CA 1
ATOM 714 C C . ALA A 1 99 ? -15.045 4.183 29.397 1.00 63.34 99 ALA A C 1
ATOM 716 O O . ALA A 1 99 ? -14.649 5.035 28.600 1.00 63.34 99 ALA A O 1
ATOM 717 N N . THR A 1 100 ? -14.363 3.920 30.513 1.00 64.31 100 THR A N 1
ATOM 718 C CA . THR A 1 100 ? -13.027 4.449 30.824 1.00 64.31 100 THR A CA 1
ATOM 719 C C . THR A 1 100 ? -11.931 3.747 30.025 1.00 64.31 100 THR A C 1
ATOM 721 O O . THR A 1 100 ? -11.097 4.429 29.431 1.00 64.31 100 THR A O 1
ATOM 724 N N . ALA A 1 101 ? -11.959 2.414 29.931 1.00 61.84 101 ALA A N 1
ATOM 725 C CA . ALA A 1 101 ? -11.015 1.660 29.107 1.00 61.84 101 ALA A CA 1
ATOM 726 C C . ALA A 1 101 ? -11.248 1.908 27.606 1.00 61.84 101 ALA A C 1
ATOM 728 O O . ALA A 1 101 ? -10.293 2.119 26.861 1.00 61.84 101 ALA A O 1
ATOM 729 N N . ALA A 1 102 ? -12.507 1.984 27.165 1.00 61.53 102 ALA A N 1
ATOM 730 C CA . ALA A 1 102 ? -12.857 2.281 25.776 1.00 61.53 102 ALA A CA 1
ATOM 731 C C . ALA A 1 102 ? -12.327 3.656 25.327 1.00 61.53 102 ALA A C 1
ATOM 733 O O . ALA A 1 102 ? -11.738 3.766 24.253 1.00 61.53 102 ALA A O 1
ATOM 734 N N . ARG A 1 103 ? -12.448 4.692 26.172 1.00 64.12 103 ARG A N 1
ATOM 735 C CA . ARG A 1 103 ? -11.898 6.033 25.892 1.00 64.12 103 ARG A CA 1
ATOM 736 C C . ARG A 1 103 ? -10.369 6.063 25.847 1.00 64.12 103 ARG A C 1
ATOM 738 O O . ARG A 1 103 ? -9.820 6.763 25.004 1.00 64.12 103 ARG A O 1
ATOM 745 N N . GLN A 1 104 ? -9.682 5.297 26.697 1.00 64.88 104 GLN A N 1
ATOM 746 C CA . GLN A 1 104 ? -8.218 5.173 26.630 1.00 64.88 104 GLN A CA 1
ATOM 747 C C . GLN A 1 104 ? -7.750 4.508 25.331 1.00 64.88 104 GLN A C 1
ATOM 749 O O . GLN A 1 104 ? -6.758 4.939 24.750 1.00 64.88 104 GLN A O 1
ATOM 754 N N . VAL A 1 105 ? -8.470 3.490 24.850 1.00 63.91 105 VAL A N 1
ATOM 755 C CA . VAL A 1 105 ? -8.152 2.823 23.579 1.00 63.91 105 VAL A CA 1
ATOM 756 C C . VAL A 1 105 ? -8.471 3.726 22.383 1.00 63.91 105 VAL A C 1
ATOM 758 O O . VAL A 1 105 ? -7.665 3.819 21.462 1.00 63.91 105 VAL A O 1
ATOM 761 N N . GLY A 1 106 ? -9.600 4.440 22.407 1.00 63.34 106 GLY A N 1
ATOM 762 C CA . GLY A 1 106 ? -9.987 5.384 21.351 1.00 63.34 106 GLY A CA 1
ATOM 763 C C . GLY A 1 106 ? -9.076 6.612 21.222 1.00 63.34 106 GLY A C 1
ATOM 764 O O . GLY A 1 106 ? -9.092 7.264 20.180 1.00 63.34 106 GLY A O 1
ATOM 765 N N . ALA A 1 107 ? -8.274 6.916 22.249 1.00 66.38 107 ALA A N 1
ATOM 766 C CA . ALA A 1 107 ? -7.283 7.993 22.243 1.00 66.38 107 ALA A CA 1
ATOM 767 C C . ALA A 1 107 ? -5.919 7.581 21.652 1.00 66.38 107 ALA A C 1
ATOM 769 O O . ALA A 1 107 ? -5.048 8.434 21.475 1.00 66.38 107 ALA A O 1
ATOM 770 N N . LEU A 1 108 ? -5.701 6.292 21.360 1.00 65.62 108 LEU A N 1
ATOM 771 C CA . LEU A 1 108 ? -4.467 5.842 20.717 1.00 65.62 108 LEU A CA 1
ATOM 772 C C . LEU A 1 108 ? -4.397 6.352 19.271 1.00 65.62 108 LEU A C 1
ATOM 774 O O . LEU A 1 108 ? -5.424 6.378 18.588 1.00 65.62 108 LEU A O 1
ATOM 778 N N . PRO A 1 109 ? -3.196 6.698 18.763 1.00 64.94 109 PRO A N 1
ATOM 779 C CA . PRO A 1 109 ? -3.030 7.071 17.368 1.00 64.94 109 PRO A CA 1
ATOM 780 C C . PRO A 1 109 ? -3.598 5.970 16.456 1.00 64.94 109 PRO A C 1
ATOM 782 O O . PRO A 1 109 ? -3.154 4.820 16.555 1.00 64.94 109 PRO A O 1
ATOM 785 N N . PRO A 1 110 ? -4.528 6.294 15.535 1.00 64.81 110 PRO A N 1
ATOM 786 C CA . PRO A 1 110 ? -5.095 5.330 14.588 1.00 64.81 110 PRO A CA 1
ATOM 787 C C . PRO A 1 110 ? -4.014 4.551 13.834 1.00 64.81 110 PRO A C 1
ATOM 789 O O . PRO A 1 110 ? -4.157 3.360 13.564 1.00 64.81 110 PRO A O 1
ATOM 792 N N . VAL A 1 111 ? -2.883 5.214 13.569 1.00 66.88 111 VAL A N 1
ATOM 793 C CA . VAL A 1 111 ? -1.724 4.625 12.900 1.00 66.88 111 VAL A CA 1
ATOM 794 C C . VAL A 1 111 ? -1.167 3.411 13.650 1.00 66.88 111 VAL A C 1
ATOM 796 O O . VAL A 1 111 ? -0.820 2.422 13.016 1.00 66.88 111 VAL A O 1
ATOM 799 N N . SER A 1 112 ? -1.131 3.440 14.987 1.00 64.50 112 SER A N 1
ATOM 800 C CA . SER A 1 112 ? -0.599 2.350 15.814 1.00 64.50 112 SER A CA 1
ATOM 801 C C . SER A 1 112 ? -1.526 1.135 15.811 1.00 64.50 112 SER A C 1
ATOM 803 O O . SER A 1 112 ? -1.057 -0.000 15.786 1.00 64.50 112 SER A O 1
ATOM 805 N N . ILE A 1 113 ? -2.840 1.373 15.793 1.00 65.44 113 ILE A N 1
ATOM 806 C CA . ILE A 1 113 ? -3.867 0.325 15.715 1.00 65.44 113 ILE A CA 1
ATOM 807 C C . ILE A 1 113 ? -3.809 -0.368 14.348 1.00 65.44 113 ILE A C 1
ATOM 809 O O . ILE A 1 113 ? -3.840 -1.595 14.275 1.00 65.44 113 ILE A O 1
ATOM 813 N N . LEU A 1 114 ? -3.661 0.407 13.271 1.00 67.06 114 LEU A N 1
ATOM 814 C CA . LEU A 1 114 ? -3.582 -0.117 11.906 1.00 67.06 114 LEU A CA 1
ATOM 815 C C . LEU A 1 114 ? -2.278 -0.872 11.664 1.00 67.06 114 LEU A C 1
ATOM 817 O O . LEU A 1 114 ? -2.313 -1.956 11.096 1.00 67.06 114 LEU A O 1
ATOM 821 N N . PHE A 1 115 ? -1.140 -0.369 12.152 1.00 68.19 115 PHE A N 1
ATOM 822 C CA . PHE A 1 115 ? 0.128 -1.101 12.079 1.00 68.19 115 PHE A CA 1
ATOM 823 C C . PHE A 1 115 ? 0.081 -2.423 12.850 1.00 68.19 115 PHE A C 1
ATOM 825 O O . PHE A 1 115 ? 0.564 -3.434 12.348 1.00 68.19 115 PHE A O 1
ATOM 832 N N . ALA A 1 116 ? -0.528 -2.444 14.041 1.00 65.25 116 ALA A N 1
ATOM 833 C CA . ALA A 1 116 ? -0.718 -3.679 14.799 1.00 65.25 116 ALA A CA 1
ATOM 834 C C . ALA A 1 116 ? -1.579 -4.689 14.022 1.00 65.25 116 ALA A C 1
ATOM 836 O O . ALA A 1 116 ? -1.209 -5.859 13.939 1.00 65.25 116 ALA A O 1
ATOM 837 N N . ALA A 1 117 ? -2.664 -4.224 13.394 1.00 65.06 117 ALA A N 1
ATOM 838 C CA . ALA A 1 117 ? -3.519 -5.052 12.550 1.00 65.06 117 ALA A CA 1
ATOM 839 C C . ALA A 1 117 ? -2.789 -5.571 11.295 1.00 65.06 117 ALA A C 1
ATOM 841 O O . ALA A 1 117 ? -2.906 -6.751 10.975 1.00 65.06 117 ALA A O 1
ATOM 842 N N . PHE A 1 118 ? -1.979 -4.739 10.626 1.00 64.69 118 PHE A N 1
ATOM 843 C CA . PHE A 1 118 ? -1.149 -5.153 9.484 1.00 64.69 118 PHE A CA 1
ATOM 844 C C . PHE A 1 118 ? -0.049 -6.154 9.870 1.00 64.69 118 PHE A C 1
ATOM 846 O O . PHE A 1 118 ? 0.290 -7.020 9.069 1.00 64.69 118 PHE A O 1
ATOM 853 N N . LEU A 1 119 ? 0.479 -6.081 11.097 1.00 64.50 119 LEU A N 1
ATOM 854 C CA . LEU A 1 119 ? 1.401 -7.076 11.661 1.00 64.50 119 LEU A CA 1
ATOM 855 C C . LEU A 1 119 ? 0.691 -8.364 12.128 1.00 64.50 119 LEU A C 1
ATOM 857 O O . LEU A 1 119 ? 1.350 -9.270 12.633 1.00 64.50 119 LEU A O 1
ATOM 861 N N . GLY A 1 120 ? -0.637 -8.453 11.987 1.00 58.94 120 GLY A N 1
ATOM 862 C CA . GLY A 1 120 ? -1.441 -9.613 12.383 1.00 58.94 120 GLY A CA 1
ATOM 863 C C . GLY A 1 120 ? -1.768 -9.685 13.879 1.00 58.94 120 GLY A C 1
ATOM 864 O O . GLY A 1 120 ? -2.337 -10.675 14.339 1.00 58.94 120 GLY A O 1
ATOM 865 N N . TYR A 1 121 ? -1.439 -8.653 14.659 1.00 57.59 121 TYR A N 1
ATOM 866 C CA . TYR A 1 121 ? -1.784 -8.584 16.076 1.00 57.59 121 TYR A CA 1
ATOM 867 C C . TYR A 1 121 ? -3.167 -7.973 16.259 1.00 57.59 121 TYR A C 1
ATOM 869 O O . TYR A 1 121 ? -3.503 -6.970 15.643 1.00 57.59 121 TYR A O 1
ATOM 877 N N . ASN A 1 122 ? -3.963 -8.554 17.157 1.00 59.25 122 ASN A N 1
ATOM 878 C CA . ASN A 1 122 ? -5.276 -8.029 17.511 1.00 59.25 122 ASN A CA 1
ATOM 879 C C . ASN A 1 122 ? -5.113 -6.987 18.641 1.00 59.25 122 ASN A C 1
ATOM 881 O O . ASN A 1 122 ? -4.977 -7.384 19.805 1.00 59.25 122 ASN A O 1
ATOM 885 N N . PRO A 1 123 ? -5.077 -5.671 18.340 1.00 56.44 123 PRO A N 1
ATOM 886 C CA . PRO A 1 123 ? -4.695 -4.637 19.305 1.00 56.44 123 PRO A CA 1
ATOM 887 C C . PRO A 1 123 ? -5.665 -4.570 20.487 1.00 56.44 123 PRO A C 1
ATOM 889 O O . PRO A 1 123 ? -5.266 -4.262 21.607 1.00 56.44 123 PRO A O 1
ATOM 892 N N . ILE A 1 124 ? -6.930 -4.932 20.263 1.00 57.00 124 ILE A N 1
ATOM 893 C CA . ILE A 1 124 ? -7.958 -4.983 21.304 1.00 57.00 124 ILE A CA 1
ATOM 894 C C . ILE A 1 124 ? -7.622 -6.067 22.337 1.00 57.00 124 ILE A C 1
ATOM 896 O O . ILE A 1 124 ? -7.777 -5.833 23.532 1.00 57.00 124 ILE A O 1
ATOM 900 N N . ARG A 1 125 ? -7.084 -7.222 21.920 1.00 56.19 125 ARG A N 1
ATOM 901 C CA . ARG A 1 125 ? -6.714 -8.318 22.833 1.00 56.19 125 ARG A CA 1
ATOM 902 C C . ARG A 1 125 ? -5.531 -7.944 23.729 1.00 56.19 125 ARG A C 1
ATOM 904 O O . ARG A 1 125 ? -5.559 -8.231 24.922 1.00 56.19 125 ARG A O 1
ATOM 911 N N . THR A 1 126 ? -4.509 -7.280 23.190 1.00 57.06 126 THR A N 1
ATOM 912 C CA . THR A 1 126 ? -3.343 -6.806 23.961 1.00 57.06 126 THR A CA 1
ATOM 913 C C . THR A 1 126 ? -3.679 -5.620 24.866 1.00 57.06 126 THR A C 1
ATOM 915 O O . THR A 1 126 ? -3.148 -5.526 25.975 1.00 57.06 126 THR A O 1
ATOM 918 N N . LEU A 1 127 ? -4.590 -4.740 24.447 1.00 56.06 127 LEU A N 1
ATOM 919 C CA . LEU A 1 127 ? -5.046 -3.608 25.258 1.00 56.06 127 LEU A CA 1
ATOM 920 C C . LEU A 1 127 ? -6.027 -4.035 26.360 1.00 56.06 127 LEU A C 1
ATOM 922 O O . LEU A 1 127 ? -5.892 -3.560 27.486 1.00 56.06 127 LEU A O 1
ATOM 926 N N . LEU A 1 128 ? -6.929 -4.990 26.099 1.00 55.47 128 LEU A N 1
ATOM 927 C CA . LEU A 1 128 ? -7.757 -5.614 27.139 1.00 55.47 128 LEU A CA 1
ATOM 928 C C . LEU A 1 128 ? -6.914 -6.433 28.117 1.00 55.47 128 LEU A C 1
ATOM 930 O O . LEU A 1 128 ? -7.188 -6.389 29.311 1.00 55.47 128 LEU A O 1
ATOM 934 N N . ALA A 1 129 ? -5.855 -7.113 27.663 1.00 57.31 129 ALA A N 1
ATOM 935 C CA . ALA A 1 129 ? -4.925 -7.795 28.565 1.00 57.31 129 ALA A CA 1
ATOM 936 C C . ALA A 1 129 ? -4.253 -6.813 29.543 1.00 57.31 129 ALA A C 1
ATOM 938 O O . ALA A 1 129 ? -4.155 -7.114 30.729 1.00 57.31 129 ALA A O 1
ATOM 939 N N . ARG A 1 130 ? -3.862 -5.614 29.082 1.00 53.28 130 ARG A N 1
ATOM 940 C CA . ARG A 1 130 ? -3.316 -4.538 29.934 1.00 53.28 130 ARG A CA 1
ATOM 941 C C . ARG A 1 130 ? -4.366 -3.880 30.837 1.00 53.28 130 ARG A C 1
ATOM 943 O O . ARG A 1 130 ? -4.069 -3.614 31.998 1.00 53.28 130 ARG A O 1
ATOM 950 N N . ALA A 1 131 ? -5.578 -3.632 30.337 1.00 53.91 131 ALA A N 1
ATOM 951 C CA . ALA A 1 131 ? -6.668 -3.041 31.117 1.00 53.91 131 ALA A CA 1
ATOM 952 C C . ALA A 1 131 ? -7.192 -4.002 32.200 1.00 53.91 131 ALA A C 1
ATOM 954 O O . ALA A 1 131 ? -7.405 -3.588 33.336 1.00 53.91 131 ALA A O 1
ATOM 955 N N . CYS A 1 132 ? -7.310 -5.294 31.884 1.00 49.44 132 CYS A N 1
ATOM 956 C CA . CYS A 1 132 ? -7.620 -6.356 32.843 1.00 49.44 132 CYS A CA 1
ATOM 957 C C . CYS A 1 132 ? -6.527 -6.463 33.921 1.00 49.44 132 CYS A C 1
ATOM 959 O O . CYS A 1 132 ? -6.833 -6.570 35.107 1.00 49.44 132 CYS A O 1
ATOM 961 N N . TRP A 1 133 ? -5.253 -6.304 33.538 1.00 48.12 133 TRP A N 1
ATOM 962 C CA . TRP A 1 133 ? -4.139 -6.211 34.491 1.00 48.12 133 TRP A CA 1
ATOM 963 C C . TRP A 1 133 ? -4.231 -4.991 35.419 1.00 48.12 133 TRP A C 1
ATOM 965 O O . TRP A 1 133 ? -3.886 -5.081 36.594 1.00 48.12 133 TRP A O 1
ATOM 975 N N . ILE A 1 134 ? -4.707 -3.850 34.914 1.00 50.88 134 ILE A N 1
ATOM 976 C CA . ILE A 1 134 ? -4.919 -2.632 35.709 1.00 50.88 134 ILE A CA 1
ATOM 977 C C . ILE A 1 134 ? -6.090 -2.784 36.685 1.00 50.88 134 ILE A C 1
ATOM 979 O O . ILE A 1 134 ? -5.977 -2.336 37.824 1.00 50.88 134 ILE A O 1
ATOM 983 N N . ILE A 1 135 ? -7.163 -3.476 36.293 1.00 50.62 135 ILE A N 1
ATOM 984 C CA . ILE A 1 135 ? -8.276 -3.810 37.196 1.00 50.62 135 ILE A CA 1
ATOM 985 C C . ILE A 1 135 ? -7.794 -4.749 38.314 1.00 50.62 135 ILE A C 1
ATOM 987 O O . ILE A 1 135 ? -8.202 -4.589 39.460 1.00 50.62 135 ILE A O 1
ATOM 991 N N . PHE A 1 136 ? -6.858 -5.660 38.025 1.00 47.09 136 PHE A N 1
ATOM 992 C CA . PHE A 1 136 ? -6.271 -6.555 39.030 1.00 47.09 136 PHE A CA 1
ATOM 993 C C . PHE A 1 136 ? -5.259 -5.869 39.972 1.00 47.09 136 PHE A C 1
ATOM 995 O O . PHE A 1 136 ? -4.871 -6.449 40.983 1.00 47.09 136 PHE A O 1
ATOM 1002 N N . ARG A 1 137 ? -4.823 -4.636 39.669 1.00 42.88 137 ARG A N 1
ATOM 1003 C CA . ARG A 1 137 ? -3.830 -3.884 40.463 1.00 42.88 137 ARG A CA 1
ATOM 1004 C C . ARG A 1 137 ? -4.419 -2.710 41.253 1.00 42.88 137 ARG A C 1
ATOM 1006 O O . ARG A 1 137 ? -3.667 -1.991 41.909 1.00 42.88 137 ARG A O 1
ATOM 1013 N N . LEU A 1 138 ? -5.736 -2.505 41.216 1.00 39.38 138 LEU A N 1
ATOM 1014 C CA . LEU A 1 138 ? -6.383 -1.550 42.111 1.00 39.38 138 LEU A CA 1
ATOM 1015 C C . LEU A 1 138 ? -6.424 -2.139 43.535 1.00 39.38 138 LEU A C 1
ATOM 1017 O O . LEU A 1 138 ? -6.897 -3.264 43.706 1.00 39.38 138 LEU A O 1
ATOM 1021 N N . PRO A 1 139 ? -5.929 -1.419 44.562 1.00 41.22 139 PRO A N 1
ATOM 1022 C CA . PRO A 1 139 ? -6.074 -1.834 45.952 1.00 41.22 139 PRO A CA 1
ATOM 1023 C C . PRO A 1 139 ? -7.552 -2.055 46.282 1.00 41.22 139 PRO A C 1
ATOM 1025 O O . PRO A 1 139 ? -8.416 -1.313 45.817 1.00 41.22 139 PRO A O 1
ATOM 1028 N N . THR A 1 140 ? -7.824 -3.063 47.105 1.00 48.22 140 THR A N 1
ATOM 1029 C CA . THR A 1 140 ? -9.132 -3.600 47.523 1.00 48.22 140 THR A CA 1
ATOM 1030 C C . THR A 1 140 ? -10.023 -2.633 48.328 1.00 48.22 140 THR A C 1
ATOM 1032 O O . THR A 1 140 ? -10.751 -3.068 49.213 1.00 48.22 140 THR A O 1
ATOM 1035 N N . ALA A 1 141 ? -9.978 -1.328 48.054 1.00 41.66 141 ALA A N 1
ATOM 1036 C CA . ALA A 1 141 ? -10.700 -0.294 48.795 1.00 41.66 141 ALA A CA 1
ATOM 1037 C C . ALA A 1 141 ? -12.035 0.143 48.159 1.00 41.66 141 ALA A C 1
ATOM 1039 O O . ALA A 1 141 ? -12.764 0.900 48.786 1.00 41.66 141 ALA A O 1
ATOM 1040 N N . TRP A 1 142 ? -12.381 -0.332 46.956 1.00 42.16 142 TRP A N 1
ATOM 1041 C CA . TRP A 1 142 ? -13.645 0.014 46.282 1.00 42.16 142 TRP A CA 1
ATOM 1042 C C . TRP A 1 142 ? -14.255 -1.196 45.558 1.00 42.16 142 TRP A C 1
ATOM 1044 O O . TRP A 1 142 ? -14.400 -1.192 44.336 1.00 42.16 142 TRP A O 1
ATOM 1054 N N . ARG A 1 143 ? -14.540 -2.259 46.322 1.00 41.56 143 ARG A N 1
ATOM 1055 C CA . ARG A 1 143 ? -15.523 -3.280 45.926 1.00 41.56 143 ARG A CA 1
ATOM 1056 C C . ARG A 1 143 ? -16.935 -2.745 46.118 1.00 41.56 143 ARG A C 1
ATOM 1058 O O . ARG A 1 143 ? -17.128 -2.016 47.114 1.00 41.56 143 ARG A O 1
#

InterPro domains:
  IPR036259 MFS transporter superfamily [SSF103473] (1-74)

Secondary structure (DSSP, 8-state):
-HHHHHHHTS-SS--HHHHHHHHHHHHHHHHHHHHHHHHHHHHTS-GGGHHHHHHHHHHHHHHHHHHHHHHHHHHHHHHHHTTHHHHHHHHHHHTT--HHHHHHHHTS-HHHHHHHHHTT--HHHHHHHHHHHHHTTS-TT--

Sequence (143 aa):
AASFLLLMLLPIDFNYAAFAAILMFSGLSMGAFAAPNRAAVMNSLPARDRGAGGGMNSTFQNSAQVLSIGIFFTLMIIGLSTTLSTTLVQGLVQHGVSATAARQVGALPPVSILFAAFLGYNPIRTLLARACWIIFRLPTAWR

Organism: NCBI:txid410659

pLDDT: mean 73.48, std 14.01, range [39.38, 93.38]

Foldseek 3Di:
DVLVVQVVPADPPHDPVSNVVSVVVVVVVCVVVVVVVLVVQLVPDDPVCSVVSVVVVVVCVVVVVVVVVVVVVVCCQVVCLVPVLVVQLVVCVVVPHDSVLSNVVSPDRPSVCVVCVVVVHNVCVVSVVVVVVVVVPDPPPPD

Radius of gyration: 23.66 Å; chains: 1; bounding box: 47×31×75 Å